Protein AF-A0A922SB09-F1 (afdb_monomer_lite)

Structure (mmCIF, N/CA/C/O backbone):
data_AF-A0A922SB09-F1
#
_entry.id   AF-A0A922SB09-F1
#
loop_
_atom_site.group_PDB
_atom_site.id
_atom_site.type_symbol
_atom_site.label_atom_id
_atom_site.label_alt_id
_atom_site.label_comp_id
_atom_site.label_asym_id
_atom_site.label_entity_id
_atom_site.label_seq_id
_atom_site.pdbx_PDB_ins_code
_atom_site.Cartn_x
_atom_site.Cartn_y
_atom_site.Cartn_z
_atom_site.occupancy
_atom_site.B_iso_or_equiv
_atom_site.auth_seq_id
_atom_site.auth_comp_id
_atom_site.auth_asym_id
_atom_site.auth_atom_id
_atom_site.pdbx_PDB_model_num
ATOM 1 N N . MET A 1 1 ? 7.247 8.804 7.351 1.00 79.38 1 MET A N 1
ATOM 2 C CA . MET A 1 1 ? 6.249 7.818 6.875 1.00 79.38 1 MET A CA 1
ATOM 3 C C . MET A 1 1 ? 4.945 7.819 7.677 1.00 79.38 1 MET A C 1
ATOM 5 O O . MET A 1 1 ? 3.954 7.279 7.204 1.00 79.38 1 MET A O 1
ATOM 9 N N . GLU A 1 2 ? 4.898 8.481 8.837 1.00 91.12 2 GLU A N 1
ATOM 10 C CA . GLU A 1 2 ? 3.718 8.486 9.715 1.00 91.12 2 GLU A CA 1
ATOM 11 C C . GLU A 1 2 ? 2.451 9.084 9.088 1.00 91.12 2 GLU A C 1
ATOM 13 O O . GLU A 1 2 ? 1.362 8.567 9.312 1.00 91.12 2 GLU A O 1
ATOM 18 N N . SER A 1 3 ? 2.569 10.098 8.224 1.00 96.12 3 SER A N 1
ATOM 19 C CA . SER A 1 3 ? 1.401 10.672 7.541 1.00 96.12 3 SER A CA 1
ATOM 20 C C . SER A 1 3 ? 0.673 9.663 6.646 1.00 96.12 3 SER A C 1
ATOM 22 O O . SER A 1 3 ? -0.552 9.689 6.587 1.00 96.12 3 SER A O 1
ATOM 24 N N . LEU A 1 4 ? 1.398 8.744 5.990 1.00 95.00 4 LEU A N 1
ATOM 25 C CA . LEU A 1 4 ? 0.781 7.708 5.156 1.00 95.00 4 LEU A CA 1
ATOM 26 C C . LEU A 1 4 ? 0.077 6.656 6.019 1.00 95.00 4 LEU A C 1
ATOM 28 O O . LEU A 1 4 ? -1.061 6.295 5.736 1.00 95.00 4 LEU A O 1
ATOM 32 N N . LYS A 1 5 ? 0.712 6.218 7.112 1.00 95.38 5 LYS A N 1
ATOM 33 C CA . LYS A 1 5 ? 0.086 5.297 8.072 1.00 95.38 5 LYS A CA 1
ATOM 34 C C . LYS A 1 5 ? -1.186 5.897 8.671 1.00 95.38 5 LYS A C 1
ATOM 36 O O . LYS A 1 5 ? -2.202 5.213 8.735 1.00 95.38 5 LYS A O 1
ATOM 41 N N . LYS A 1 6 ? -1.155 7.183 9.039 1.00 97.88 6 LYS A N 1
ATOM 42 C CA . LYS A 1 6 ? -2.328 7.902 9.550 1.00 97.88 6 LYS A CA 1
ATOM 43 C C . LYS A 1 6 ? -3.437 7.996 8.504 1.00 97.88 6 LYS A C 1
ATOM 45 O O . LYS A 1 6 ? -4.586 7.742 8.836 1.00 97.88 6 LYS A O 1
ATOM 50 N N . LEU A 1 7 ? -3.099 8.305 7.251 1.00 98.00 7 LEU A N 1
ATOM 51 C CA . LEU A 1 7 ? -4.074 8.341 6.159 1.00 98.00 7 LEU A CA 1
ATOM 52 C C . LEU A 1 7 ? -4.773 6.986 5.976 1.00 98.00 7 LEU A C 1
ATOM 54 O O . LEU A 1 7 ? -5.995 6.943 5.863 1.00 98.00 7 LEU A O 1
ATOM 58 N N . ILE A 1 8 ? -4.011 5.888 5.991 1.00 97.38 8 ILE A N 1
ATOM 59 C CA . ILE A 1 8 ? -4.565 4.532 5.892 1.00 97.38 8 ILE A CA 1
ATOM 60 C C . ILE A 1 8 ? -5.456 4.228 7.101 1.00 97.38 8 ILE A C 1
ATOM 62 O O . ILE A 1 8 ? -6.582 3.774 6.918 1.00 97.38 8 ILE A O 1
ATOM 66 N N . ALA A 1 9 ? -4.992 4.521 8.321 1.00 97.62 9 ALA A N 1
ATOM 67 C CA . ALA A 1 9 ? -5.762 4.299 9.545 1.00 97.62 9 ALA A CA 1
ATOM 68 C C . ALA A 1 9 ? -7.103 5.048 9.522 1.00 97.62 9 ALA A C 1
ATOM 70 O O . ALA A 1 9 ? -8.145 4.439 9.742 1.00 97.62 9 ALA A O 1
ATOM 71 N N . THR A 1 10 ? -7.100 6.331 9.150 1.00 98.44 10 THR A N 1
ATOM 72 C CA . THR A 1 10 ? -8.331 7.117 8.990 1.00 98.44 10 THR A CA 1
ATOM 73 C C . THR A 1 10 ? -9.229 6.548 7.888 1.00 98.44 10 THR A C 1
ATOM 75 O O . THR A 1 10 ? -10.445 6.509 8.047 1.00 98.44 10 THR A O 1
ATOM 78 N N . GLY A 1 11 ? -8.662 6.058 6.782 1.00 98.50 11 GLY A N 1
ATOM 79 C CA . GLY A 1 11 ? -9.431 5.371 5.740 1.00 98.50 11 GLY A CA 1
ATOM 80 C C . GLY A 1 11 ? -10.132 4.105 6.243 1.00 98.50 11 GLY A C 1
ATOM 81 O O . GLY A 1 11 ? -11.269 3.853 5.848 1.00 98.50 11 GLY A O 1
ATOM 82 N N . VAL A 1 12 ? -9.491 3.343 7.137 1.00 98.38 12 VAL A N 1
ATOM 83 C CA . VAL A 1 12 ? -10.095 2.172 7.796 1.00 98.38 12 VAL A CA 1
ATOM 84 C C . VAL A 1 12 ? -11.191 2.596 8.776 1.00 98.38 12 VAL A C 1
ATOM 86 O O . VAL A 1 12 ? -12.292 2.058 8.721 1.00 98.38 12 VAL A O 1
ATOM 89 N N . GLU A 1 13 ? -10.929 3.592 9.627 1.00 98.50 13 GLU A N 1
ATOM 90 C CA . GLU A 1 13 ? -11.902 4.123 10.599 1.00 98.50 13 GLU A CA 1
ATOM 91 C C . GLU A 1 13 ? -13.176 4.659 9.929 1.00 98.50 13 GLU A C 1
ATOM 93 O O . GLU A 1 13 ? -14.278 4.446 10.430 1.00 98.50 13 GLU A O 1
ATOM 98 N N . LEU A 1 14 ? -13.034 5.329 8.782 1.00 98.56 14 LEU A N 1
ATOM 99 C CA . LEU A 1 14 ? -14.155 5.870 8.008 1.00 98.56 14 LEU A CA 1
ATOM 100 C C . LEU A 1 14 ? -14.842 4.827 7.108 1.00 98.56 14 LEU A C 1
ATOM 102 O O . LEU A 1 14 ? -15.827 5.151 6.449 1.00 98.56 14 LEU A O 1
ATOM 106 N N . GLY A 1 15 ? -14.332 3.592 7.050 1.00 98.31 15 GLY A N 1
ATOM 107 C CA . GLY A 1 15 ? -14.894 2.510 6.237 1.00 98.31 15 GLY A CA 1
ATOM 108 C C . GLY A 1 15 ? -14.585 2.589 4.735 1.00 98.31 15 GLY A C 1
ATOM 109 O O . GLY A 1 15 ? -15.170 1.839 3.957 1.00 98.31 15 GLY A O 1
ATOM 110 N N . TYR A 1 16 ? -13.663 3.458 4.307 1.00 98.50 16 TYR A N 1
ATOM 111 C CA . TYR A 1 16 ? -13.204 3.535 2.911 1.00 98.50 16 TYR A CA 1
ATOM 112 C C . TYR A 1 16 ? -12.185 2.447 2.555 1.00 98.50 16 TYR A C 1
ATOM 114 O O . TYR A 1 16 ? -12.039 2.088 1.387 1.00 98.50 16 TYR A O 1
ATOM 122 N N . ILE A 1 17 ? -11.459 1.941 3.552 1.00 98.44 17 ILE A N 1
ATOM 123 C CA . ILE A 1 17 ? -10.473 0.871 3.409 1.00 98.44 17 ILE A CA 1
ATOM 124 C C . ILE A 1 17 ? -10.924 -0.296 4.286 1.00 98.44 17 ILE A C 1
ATOM 126 O O . ILE A 1 17 ? -11.228 -0.114 5.461 1.00 98.44 17 ILE A O 1
ATOM 130 N N . SER A 1 18 ? -10.957 -1.506 3.725 1.00 98.12 18 SER A N 1
ATOM 131 C CA . SER A 1 18 ? -11.238 -2.716 4.507 1.00 98.12 18 SER A CA 1
ATOM 132 C C . SER A 1 18 ? -10.199 -2.886 5.625 1.00 98.12 18 SER A C 1
ATOM 134 O O . SER A 1 18 ? -9.013 -2.730 5.341 1.00 98.12 18 SER A O 1
ATOM 136 N N . PRO A 1 19 ? -10.577 -3.280 6.856 1.00 97.56 19 PRO A N 1
ATOM 137 C CA . PRO A 1 19 ? -9.615 -3.643 7.899 1.00 97.56 19 PRO A CA 1
ATOM 138 C C . PRO A 1 19 ? -8.630 -4.747 7.476 1.00 97.56 19 PRO A C 1
ATOM 140 O O . P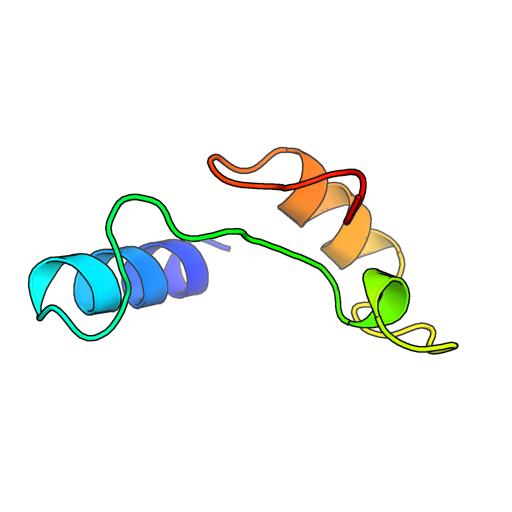RO A 1 19 ? -7.502 -4.764 7.962 1.00 97.56 19 PRO A O 1
ATOM 143 N N . ASP A 1 20 ? -9.018 -5.605 6.525 1.00 96.75 20 ASP A N 1
ATOM 144 C CA . ASP A 1 20 ? -8.204 -6.694 5.962 1.00 96.75 20 ASP A CA 1
ATOM 145 C C . ASP A 1 20 ? -7.581 -6.326 4.601 1.00 96.75 20 ASP A C 1
ATOM 147 O O . ASP A 1 20 ? -7.388 -7.174 3.725 1.00 96.75 20 ASP A O 1
ATOM 151 N N . TYR A 1 21 ? -7.292 -5.041 4.380 1.00 97.12 21 TYR A N 1
ATOM 152 C CA . TYR A 1 21 ? -6.668 -4.575 3.142 1.00 97.12 21 TYR A CA 1
ATOM 153 C C . TYR A 1 21 ? -5.309 -5.241 2.881 1.00 97.12 21 TYR A C 1
ATOM 155 O O . TYR A 1 21 ? -4.613 -5.686 3.795 1.00 97.12 21 TYR A O 1
ATOM 163 N N . LYS A 1 22 ? -4.917 -5.255 1.602 1.00 96.69 22 LYS A N 1
ATOM 164 C CA . LYS A 1 22 ? -3.585 -5.658 1.142 1.00 96.69 22 LYS A CA 1
ATOM 165 C C . LYS A 1 22 ? -2.793 -4.413 0.760 1.00 96.69 22 LYS A C 1
ATOM 167 O O . LYS A 1 22 ? -3.239 -3.632 -0.079 1.00 96.69 22 LYS A O 1
ATOM 172 N N . LEU A 1 23 ? -1.620 -4.235 1.355 1.00 96.25 23 LEU A N 1
ATOM 173 C CA . LEU A 1 23 ? -0.663 -3.208 0.959 1.00 96.25 23 LEU A CA 1
ATOM 174 C C . LEU A 1 23 ? 0.319 -3.799 -0.056 1.00 96.25 23 LEU A C 1
ATOM 176 O O . LEU A 1 23 ? 0.998 -4.783 0.236 1.00 96.25 23 LEU A O 1
ATOM 180 N N . ILE A 1 24 ? 0.399 -3.185 -1.234 1.00 96.12 24 ILE A N 1
ATOM 181 C CA . ILE A 1 24 ? 1.303 -3.587 -2.315 1.00 96.12 24 ILE A CA 1
ATOM 182 C C . ILE A 1 24 ? 1.999 -2.363 -2.916 1.00 96.12 24 ILE A C 1
ATOM 184 O O . ILE A 1 24 ? 1.462 -1.255 -2.907 1.00 96.12 24 ILE A O 1
ATOM 188 N N . GLY A 1 25 ? 3.191 -2.564 -3.467 1.00 95.38 25 GLY A N 1
ATOM 189 C CA . GLY A 1 25 ? 3.856 -1.607 -4.344 1.00 95.38 25 GLY A CA 1
ATOM 190 C C . GLY A 1 25 ? 3.366 -1.737 -5.788 1.00 95.38 25 GLY A C 1
ATOM 191 O O . GLY A 1 25 ? 3.049 -2.832 -6.245 1.00 95.38 25 GLY A O 1
ATOM 192 N N . HIS A 1 26 ? 3.364 -0.636 -6.543 1.00 95.56 26 HIS A N 1
ATOM 193 C CA . HIS A 1 26 ? 2.916 -0.624 -7.944 1.00 95.56 26 HIS A CA 1
ATOM 194 C C . HIS A 1 26 ? 3.694 -1.624 -8.827 1.00 95.56 26 HIS A C 1
ATOM 196 O O . HIS A 1 26 ? 3.099 -2.310 -9.657 1.00 95.56 26 HIS A O 1
ATOM 202 N N . ARG A 1 27 ? 4.994 -1.807 -8.564 1.00 94.31 27 ARG A N 1
ATOM 203 C CA . ARG A 1 27 ? 5.845 -2.829 -9.197 1.00 94.31 27 ARG A CA 1
ATOM 204 C C . ARG A 1 27 ? 5.346 -4.274 -9.078 1.00 94.31 27 ARG A C 1
ATOM 206 O O . ARG A 1 27 ? 5.796 -5.126 -9.828 1.00 94.31 27 ARG A O 1
ATOM 213 N N . GLN A 1 28 ? 4.454 -4.580 -8.132 1.00 94.31 28 GLN A N 1
ATOM 214 C CA . GLN A 1 28 ? 3.929 -5.940 -7.945 1.00 94.31 28 GLN A CA 1
ATOM 215 C C . GLN A 1 28 ? 2.781 -6.281 -8.906 1.00 94.31 28 GLN A C 1
ATOM 217 O O . GLN A 1 28 ? 2.413 -7.445 -9.007 1.00 94.31 28 GLN A O 1
ATOM 222 N N . VAL A 1 29 ? 2.212 -5.290 -9.603 1.00 93.81 29 VAL A N 1
ATOM 223 C CA . VAL A 1 29 ? 1.083 -5.474 -10.542 1.00 93.81 29 VAL A CA 1
ATOM 224 C C . VAL A 1 29 ? 1.391 -5.012 -11.964 1.00 93.81 29 VAL A C 1
ATOM 226 O O . VAL A 1 29 ? 0.597 -5.235 -12.871 1.00 93.81 29 VAL A O 1
ATOM 229 N N . SER A 1 30 ? 2.525 -4.347 -12.170 1.00 92.25 30 SER A N 1
ATOM 230 C CA . SER A 1 30 ? 2.932 -3.794 -13.458 1.00 92.25 30 SER A CA 1
ATOM 231 C C . SER A 1 30 ? 4.454 -3.767 -13.561 1.00 92.25 30 SER A C 1
ATOM 233 O O . SER A 1 30 ? 5.149 -3.675 -12.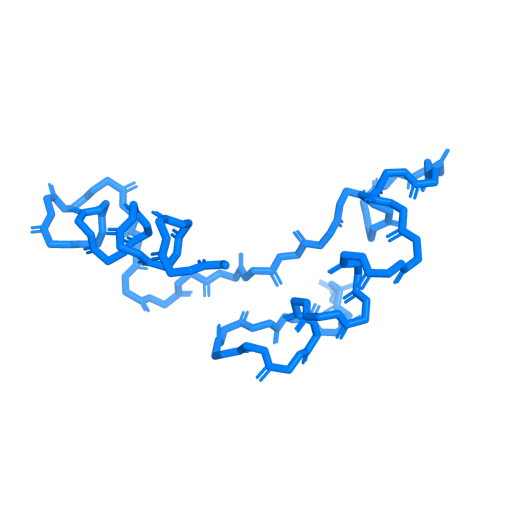549 1.00 92.25 30 SER A O 1
ATOM 235 N N . ALA A 1 31 ? 4.978 -3.807 -14.786 1.00 92.88 31 ALA A N 1
ATOM 236 C CA . ALA A 1 31 ? 6.404 -3.666 -15.069 1.00 92.88 31 ALA A CA 1
ATOM 237 C C . ALA A 1 31 ? 6.840 -2.197 -14.907 1.00 92.88 31 ALA A C 1
ATOM 239 O O . ALA A 1 31 ? 7.066 -1.475 -15.877 1.00 92.88 31 ALA A O 1
ATOM 240 N N . THR A 1 32 ? 6.905 -1.734 -13.660 1.00 95.50 32 THR 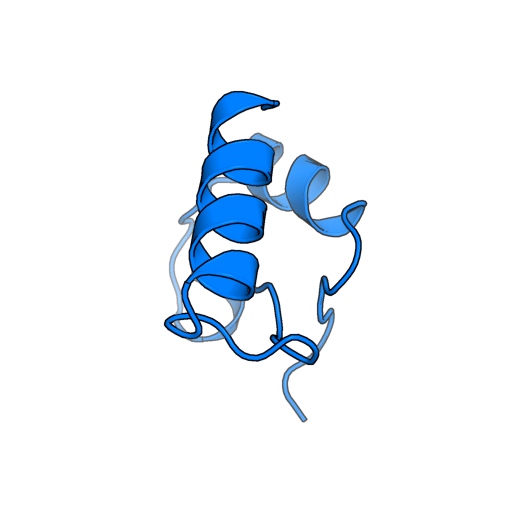A N 1
ATOM 241 C CA . THR A 1 32 ? 7.266 -0.361 -13.300 1.00 95.50 32 THR A CA 1
ATOM 242 C C . THR A 1 32 ? 8.237 -0.341 -12.132 1.00 95.50 32 THR A C 1
ATOM 244 O O . THR A 1 32 ? 8.132 -1.139 -11.206 1.00 95.50 32 THR A O 1
ATOM 247 N N . GLU A 1 33 ? 9.150 0.630 -12.132 1.00 95.31 33 GLU A N 1
ATOM 248 C CA . GLU A 1 33 ? 10.040 0.864 -10.996 1.00 95.31 33 GLU A CA 1
ATOM 249 C C . GLU A 1 33 ? 9.317 1.474 -9.794 1.00 95.31 33 GLU A C 1
ATOM 251 O O . GLU A 1 33 ? 9.786 1.343 -8.664 1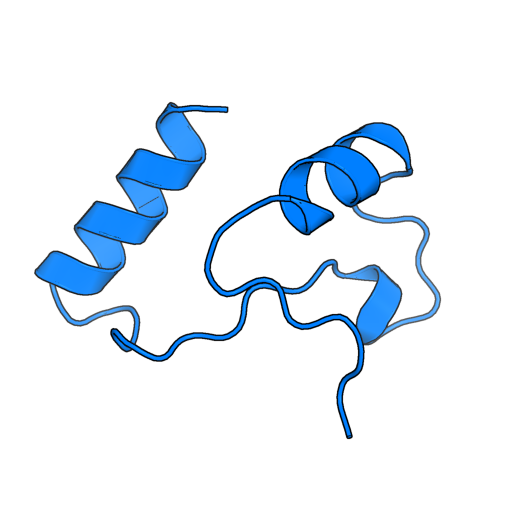.00 95.31 33 GLU A O 1
ATOM 256 N N . CYS A 1 34 ? 8.162 2.114 -9.994 1.00 94.06 34 CYS A N 1
ATOM 257 C CA . CYS A 1 34 ? 7.363 2.697 -8.918 1.00 94.06 34 CYS A CA 1
ATOM 258 C C . CYS A 1 34 ? 7.022 1.629 -7.852 1.00 94.06 34 CYS A C 1
ATOM 260 O O . CYS A 1 34 ? 6.604 0.527 -8.204 1.00 94.06 34 CYS A O 1
ATOM 262 N N . PRO A 1 35 ? 7.188 1.886 -6.542 1.00 95.56 35 PRO A N 1
ATOM 263 C CA . PRO A 1 35 ? 7.430 3.177 -5.883 1.00 95.56 35 PRO A CA 1
ATOM 264 C C . PRO A 1 35 ? 8.914 3.566 -5.704 1.00 95.56 35 PRO A C 1
ATOM 266 O O . PRO A 1 35 ? 9.235 4.443 -4.908 1.00 95.56 35 PRO A O 1
ATOM 269 N N . GLY A 1 36 ? 9.828 2.925 -6.427 1.00 96.88 36 GLY A N 1
ATOM 270 C CA . GLY A 1 36 ? 11.272 3.016 -6.216 1.00 96.88 36 GLY A CA 1
ATOM 271 C C . GLY A 1 36 ? 11.749 2.068 -5.112 1.00 96.88 36 GLY A C 1
ATOM 272 O O . GLY A 1 36 ? 10.973 1.639 -4.257 1.00 96.88 36 GLY A O 1
ATOM 273 N N . GLN A 1 37 ? 13.039 1.723 -5.126 1.00 96.69 37 GLN A N 1
ATOM 274 C CA . GLN A 1 37 ? 13.572 0.668 -4.257 1.00 96.69 37 GLN A CA 1
ATOM 275 C C . GLN A 1 37 ? 13.494 1.015 -2.767 1.00 96.69 37 GLN A C 1
ATOM 277 O O . GLN A 1 37 ? 13.109 0.173 -1.962 1.00 96.69 37 GLN A O 1
ATOM 282 N N . ALA A 1 38 ? 13.846 2.249 -2.397 1.00 97.19 38 ALA A N 1
ATOM 283 C CA . ALA A 1 38 ? 13.879 2.667 -0.997 1.00 97.19 38 ALA A CA 1
ATOM 284 C C . ALA A 1 38 ? 12.484 2.613 -0.359 1.00 97.19 38 ALA A C 1
ATOM 286 O O . ALA A 1 38 ? 12.311 2.010 0.697 1.00 97.19 38 ALA A O 1
ATOM 287 N N . LEU A 1 39 ? 11.477 3.182 -1.033 1.00 96.00 39 LEU A N 1
ATOM 288 C CA . LEU A 1 39 ? 10.104 3.156 -0.536 1.00 96.00 39 LEU A CA 1
ATOM 289 C C . LEU A 1 39 ? 9.518 1.743 -0.580 1.00 96.00 39 LEU A C 1
ATOM 291 O O . LEU A 1 39 ? 8.799 1.365 0.338 1.00 96.00 39 LEU A O 1
ATOM 295 N N . PHE A 1 40 ? 9.851 0.941 -1.595 1.00 96.56 40 PHE A N 1
ATOM 296 C CA . PHE A 1 40 ? 9.431 -0.456 -1.631 1.00 96.56 40 PHE A CA 1
ATOM 297 C C . PHE A 1 40 ? 9.967 -1.239 -0.425 1.00 96.56 40 PHE A C 1
ATOM 299 O O . PHE A 1 40 ? 9.186 -1.870 0.281 1.00 96.56 40 PHE A O 1
ATOM 306 N N . ASN A 1 41 ? 11.267 -1.131 -0.135 1.00 96.25 41 ASN A N 1
ATOM 307 C CA . ASN A 1 41 ? 11.880 -1.774 1.030 1.00 96.25 41 ASN A CA 1
ATOM 308 C C . ASN A 1 41 ? 11.212 -1.331 2.337 1.00 96.25 41 ASN A C 1
ATOM 310 O O . ASN A 1 41 ? 10.910 -2.170 3.179 1.00 96.25 41 ASN A O 1
ATOM 314 N N . GLU A 1 42 ? 10.923 -0.039 2.484 1.00 96.19 42 GLU A N 1
ATOM 315 C CA . GLU A 1 42 ? 10.229 0.491 3.659 1.00 96.19 42 GLU A CA 1
ATOM 316 C C . GLU A 1 42 ? 8.840 -0.146 3.835 1.00 96.19 42 GLU A C 1
ATOM 318 O O . GLU A 1 42 ? 8.565 -0.730 4.886 1.00 96.19 42 GLU A O 1
ATOM 323 N N . ILE A 1 43 ? 7.978 -0.109 2.808 1.00 96.19 43 ILE A N 1
ATOM 324 C CA . ILE A 1 43 ? 6.600 -0.623 2.926 1.00 96.19 43 ILE A CA 1
ATOM 325 C C . ILE A 1 43 ? 6.540 -2.144 3.080 1.00 96.19 43 ILE A C 1
ATOM 327 O O . ILE A 1 43 ? 5.553 -2.646 3.614 1.00 96.19 43 ILE A O 1
ATOM 331 N N . THR A 1 44 ? 7.586 -2.881 2.676 1.00 95.94 44 THR A N 1
ATOM 332 C CA . THR A 1 44 ? 7.644 -4.339 2.891 1.00 95.94 44 THR A CA 1
ATOM 333 C C . THR A 1 44 ? 7.664 -4.733 4.369 1.00 95.94 44 THR A C 1
ATOM 335 O O . THR A 1 44 ? 7.301 -5.856 4.710 1.00 95.94 44 THR A O 1
ATOM 338 N N . THR A 1 45 ? 8.040 -3.807 5.257 1.00 96.12 45 THR A N 1
ATOM 339 C CA . THR A 1 45 ? 8.070 -4.023 6.713 1.00 96.12 45 THR A CA 1
ATOM 340 C C . THR A 1 45 ? 6.744 -3.693 7.403 1.00 96.12 45 THR A C 1
ATOM 342 O O . THR A 1 45 ? 6.581 -3.943 8.598 1.00 96.12 45 THR A O 1
ATOM 345 N N . TRP A 1 46 ? 5.787 -3.098 6.684 1.00 95.56 46 TRP A N 1
ATOM 346 C CA . TRP A 1 46 ? 4.545 -2.612 7.277 1.00 95.56 46 TRP A CA 1
ATOM 347 C C . TRP A 1 46 ? 3.522 -3.736 7.439 1.00 95.56 46 TRP A C 1
ATOM 349 O O . TRP A 1 46 ? 3.466 -4.692 6.663 1.00 95.56 46 TRP A O 1
ATOM 359 N N . LYS A 1 47 ? 2.640 -3.584 8.434 1.00 93.19 47 LYS A N 1
ATOM 360 C CA . LYS A 1 47 ? 1.463 -4.448 8.579 1.00 93.19 47 LYS A CA 1
ATOM 361 C C . LYS A 1 47 ? 0.644 -4.414 7.280 1.00 93.19 47 LYS A C 1
ATOM 363 O O . LYS A 1 47 ? 0.542 -3.365 6.648 1.00 93.19 47 LYS A O 1
ATOM 368 N N . HIS A 1 48 ? 0.037 -5.546 6.927 1.00 95.94 48 HIS A N 1
ATOM 369 C CA . HIS A 1 48 ? -0.757 -5.748 5.706 1.00 95.94 48 HIS A CA 1
ATOM 370 C C . HIS A 1 48 ? 0.040 -5.785 4.393 1.00 95.94 48 HIS A C 1
ATOM 372 O O . HIS A 1 48 ? -0.565 -5.982 3.336 1.00 95.94 48 HIS A O 1
ATOM 378 N N . PHE A 1 49 ? 1.374 -5.654 4.419 1.00 96.75 49 PHE A N 1
ATOM 379 C CA . PHE A 1 49 ? 2.166 -5.872 3.212 1.00 96.75 49 PHE A CA 1
ATOM 380 C C . PHE A 1 49 ? 1.973 -7.294 2.681 1.00 96.75 49 PHE A C 1
ATOM 382 O O . PHE A 1 49 ? 2.071 -8.273 3.421 1.00 96.75 49 PHE A O 1
ATOM 389 N N . THR A 1 50 ? 1.684 -7.399 1.387 1.00 96.06 50 THR A N 1
ATOM 390 C CA . THR A 1 50 ? 1.478 -8.677 0.704 1.00 96.06 50 THR A CA 1
ATOM 391 C C . THR A 1 50 ? 2.642 -8.920 -0.259 1.00 96.06 50 THR A C 1
ATOM 393 O O . THR A 1 50 ? 2.740 -8.210 -1.258 1.00 96.06 50 THR A O 1
ATOM 396 N N . PRO A 1 51 ? 3.529 -9.902 0.000 1.00 88.81 51 PRO A N 1
ATOM 397 C CA . PRO A 1 51 ? 4.748 -10.104 -0.789 1.00 88.81 51 PRO A CA 1
ATOM 398 C C . PRO A 1 51 ? 4.492 -10.677 -2.189 1.00 88.81 51 PRO A C 1
ATOM 400 O O . PRO A 1 51 ? 5.204 -10.332 -3.129 1.00 88.81 51 PRO A O 1
ATOM 403 N N . ALA A 1 52 ? 3.459 -11.503 -2.350 1.00 75.94 52 ALA A N 1
ATOM 404 C CA . ALA A 1 52 ?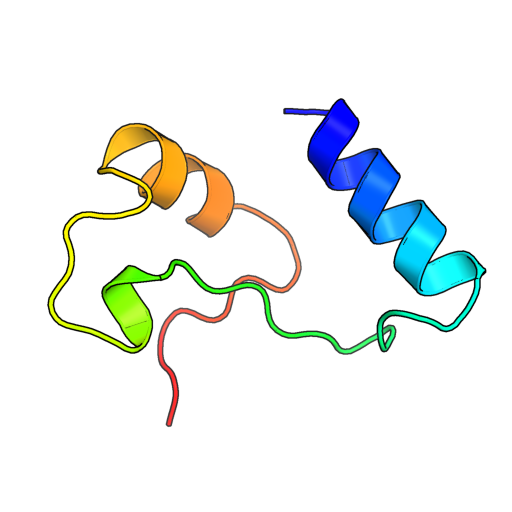 3.066 -12.079 -3.628 1.00 75.94 52 ALA A CA 1
ATOM 405 C C . ALA A 1 52 ? 1.548 -11.980 -3.788 1.00 75.94 52 ALA A C 1
ATOM 407 O O . ALA A 1 52 ? 0.795 -12.384 -2.901 1.00 75.94 52 ALA A O 1
ATOM 408 N N . LEU A 1 53 ? 1.102 -11.437 -4.919 1.00 63.28 53 LEU A N 1
ATOM 409 C CA . LEU A 1 53 ? -0.264 -11.647 -5.375 1.00 63.28 53 LEU A CA 1
ATOM 410 C C . LEU A 1 53 ? -0.289 -13.062 -5.961 1.00 63.28 53 LEU A C 1
ATOM 412 O O . LEU A 1 53 ? 0.287 -13.283 -7.022 1.00 63.28 53 LEU A O 1
ATOM 416 N N . GLN A 1 54 ? -0.837 -14.023 -5.211 1.00 51.28 54 GLN A N 1
ATOM 417 C CA . GLN A 1 54 ? -1.285 -15.285 -5.808 1.00 51.28 54 GLN A CA 1
ATOM 418 C C . GLN A 1 54 ? -2.474 -15.018 -6.724 1.00 51.28 54 GLN A C 1
ATOM 420 O O . GLN A 1 54 ? -3.326 -14.183 -6.330 1.00 51.28 54 GLN A O 1
#

Organism: Spodoptera exigua (NCBI:txid7107)

Secondary structure (DSSP, 8-state):
-HHHHHHHHHHHHTTSS-TT--B--GGGTSS--TT-HHHHHHHTTSTTB-S---

InterPro domains:
  IPR002502 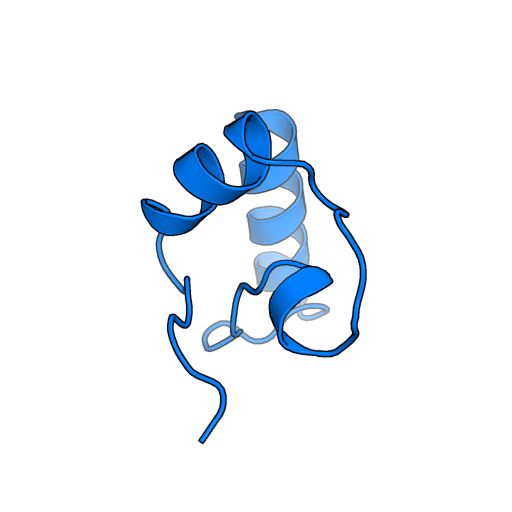N-acetylmuramoyl-L-alanine amidase domain [cd06583] (1-38)
  IPR015510 Peptidoglycan recognition protein [PTHR11022] (1-49)
  IPR036505 N-acetylmuramoyl-L-alanine amidase/PGRP domain superfamily [G3DSA:3.40.80.10] (1-53)
  IPR036505 N-acetylmuramoyl-L-alanine amidase/PGRP domain superfamily [SSF55846] (2-51)

Sequence (54 aa):
MESLKKLIATGVELGYISPDYKLIGHRQVSATECPGQALFNEITTWKHFTPALQ

Foldseek 3Di:
DVVVVVVVVVCCVVVVAPPLAADEFPVQVDVDCPPHDVVRVVCCPDPRYDPHDD

pLDDT: mean 93.96, std 8.3, range [51.28, 98.56]

Radius of gyration: 11.76 Å; chains: 1; bounding box: 29×26×26 Å